Protein AF-A0A9X3TED6-F1 (afdb_monomer_lite)

Foldseek 3Di:
DVVVCVVVVHPDQDPVNVLVVVLVVVVVVLVVLLVVPALDDDLVSVVVCCVVPPVNPPVVVSVVVSVVVVVVVVVPDPDDPHDPVSNVQSNCVSNVNDDD

pLDDT: mean 79.8, std 10.72, range [51.16, 92.56]

Sequence (100 aa):
AERRARKMGLKEIDSEHLTKFRNEAMMKAVKRIRSFGYQELTFDAFDDALEKVKRLQGNEQAEKRLAEIREYMKKKPEVGVLGEELMDRFRKYLKGEGTL

Structure (mmCIF, N/CA/C/O backbone):
data_AF-A0A9X3TED6-F1
#
_entry.id   AF-A0A9X3TED6-F1
#
loop_
_atom_site.group_PDB
_atom_site.id
_atom_site.type_symbol
_atom_s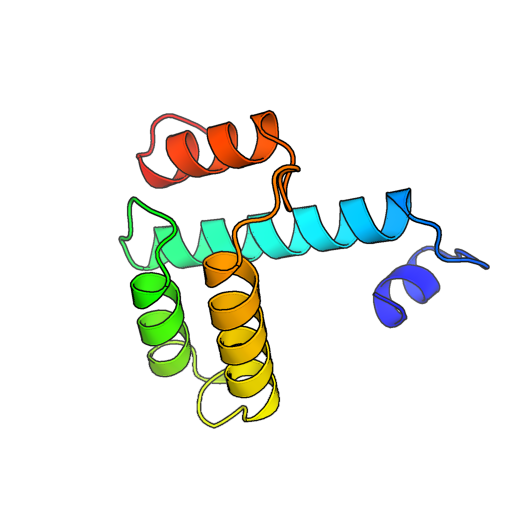ite.label_atom_id
_atom_site.label_alt_id
_atom_site.label_comp_id
_atom_site.label_asym_id
_atom_site.label_entity_id
_atom_site.label_seq_id
_atom_site.pdbx_PDB_ins_code
_atom_site.Cartn_x
_atom_site.Cartn_y
_atom_site.Cartn_z
_atom_site.occupancy
_atom_site.B_iso_or_equiv
_atom_site.auth_seq_id
_atom_site.auth_comp_id
_atom_site.auth_asym_id
_atom_site.auth_atom_id
_atom_site.pdbx_PDB_model_num
ATOM 1 N N . ALA A 1 1 ? 11.401 -7.896 -4.400 1.00 58.16 1 ALA A N 1
ATOM 2 C CA . ALA A 1 1 ? 11.246 -8.375 -5.788 1.00 58.16 1 ALA A CA 1
ATOM 3 C C . ALA A 1 1 ? 12.077 -9.638 -6.017 1.00 58.16 1 ALA A C 1
ATOM 5 O O . ALA A 1 1 ? 11.492 -10.685 -6.257 1.00 58.16 1 ALA A O 1
ATOM 6 N N . GLU A 1 2 ? 13.394 -9.589 -5.792 1.00 53.00 2 GLU A N 1
ATOM 7 C CA . GLU A 1 2 ? 14.343 -10.705 -5.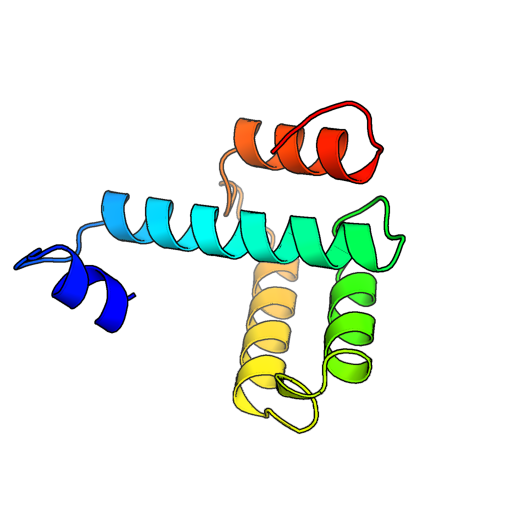982 1.00 53.00 2 GLU A CA 1
ATOM 8 C C . GLU A 1 2 ? 13.892 -12.074 -5.436 1.00 53.00 2 GLU A C 1
ATOM 10 O O . GLU A 1 2 ? 13.877 -13.068 -6.154 1.00 53.00 2 GLU A O 1
ATOM 15 N N . ARG A 1 3 ? 13.434 -12.139 -4.178 1.00 58.97 3 ARG A N 1
ATOM 16 C CA . ARG A 1 3 ? 13.003 -13.404 -3.550 1.00 58.97 3 ARG A CA 1
ATOM 17 C C . ARG A 1 3 ? 11.746 -14.015 -4.193 1.00 58.97 3 ARG A C 1
ATOM 19 O O . ARG A 1 3 ? 11.567 -15.225 -4.137 1.00 58.97 3 ARG A O 1
ATOM 26 N N . ARG A 1 4 ? 10.868 -13.188 -4.785 1.00 55.09 4 ARG A N 1
ATOM 27 C CA . ARG A 1 4 ? 9.682 -13.647 -5.538 1.00 55.09 4 ARG A CA 1
ATOM 28 C C . ARG A 1 4 ? 10.050 -14.051 -6.965 1.00 55.09 4 ARG A C 1
ATOM 30 O O . ARG A 1 4 ? 9.536 -15.060 -7.424 1.00 55.09 4 ARG A O 1
ATOM 37 N N . ALA A 1 5 ? 10.971 -13.329 -7.607 1.00 57.53 5 ALA A N 1
ATOM 38 C CA . ALA A 1 5 ? 11.500 -13.674 -8.928 1.00 57.53 5 ALA A CA 1
ATOM 39 C C . ALA A 1 5 ? 12.192 -15.049 -8.926 1.00 57.53 5 ALA A C 1
ATOM 41 O O . ALA A 1 5 ? 11.844 -15.904 -9.736 1.00 57.53 5 ALA A O 1
ATOM 42 N N . ARG A 1 6 ? 13.038 -15.327 -7.917 1.00 60.28 6 ARG A N 1
ATOM 43 C CA . ARG A 1 6 ? 13.642 -16.662 -7.722 1.00 60.28 6 ARG A CA 1
ATOM 44 C C . ARG A 1 6 ? 12.596 -17.771 -7.558 1.00 60.28 6 ARG A C 1
ATOM 46 O O . ARG A 1 6 ? 12.787 -18.871 -8.057 1.00 60.28 6 ARG A O 1
ATOM 53 N N . LYS A 1 7 ? 11.475 -17.484 -6.884 1.00 58.28 7 LYS A N 1
ATOM 54 C CA . LYS A 1 7 ? 10.386 -18.451 -6.648 1.00 58.28 7 LYS A CA 1
ATOM 55 C C . LYS A 1 7 ? 9.527 -18.717 -7.898 1.00 58.28 7 LYS A C 1
ATOM 57 O O . LYS A 1 7 ? 8.832 -19.723 -7.929 1.00 58.28 7 LYS A O 1
ATOM 62 N N . MET A 1 8 ? 9.578 -17.841 -8.905 1.00 58.88 8 MET A N 1
ATOM 63 C CA . MET A 1 8 ? 8.905 -18.005 -10.204 1.00 58.88 8 MET A CA 1
ATOM 64 C C . MET A 1 8 ? 9.827 -18.585 -11.292 1.00 58.88 8 MET A C 1
ATOM 66 O O . MET A 1 8 ? 9.397 -18.718 -12.429 1.00 58.88 8 MET A O 1
ATOM 70 N N . GLY A 1 9 ? 11.084 -18.921 -10.968 1.00 62.75 9 GLY A N 1
ATOM 71 C CA . GLY A 1 9 ? 12.047 -19.460 -11.938 1.00 62.75 9 GLY A CA 1
ATOM 72 C C . GLY A 1 9 ? 12.553 -18.442 -12.969 1.00 62.75 9 GLY A C 1
ATOM 73 O O . GLY A 1 9 ? 13.156 -18.831 -13.965 1.00 62.75 9 GLY A O 1
ATOM 74 N N . LEU A 1 10 ? 12.317 -17.146 -12.744 1.00 59.12 10 LEU A N 1
ATOM 75 C CA . LEU A 1 10 ? 12.697 -16.085 -13.674 1.00 59.12 10 LEU A CA 1
ATOM 76 C C . LEU A 1 10 ? 14.198 -15.801 -13.556 1.00 59.12 10 LEU A C 1
ATOM 78 O O . LEU A 1 10 ? 14.678 -15.444 -12.477 1.00 59.12 10 LEU A O 1
ATOM 82 N N . LYS A 1 11 ? 14.931 -15.977 -14.663 1.00 62.84 11 LYS A N 1
ATOM 83 C CA . LYS A 1 11 ? 16.377 -15.707 -14.749 1.00 62.84 11 LYS A CA 1
ATOM 84 C C . LYS A 1 11 ? 16.698 -14.208 -14.729 1.00 62.84 11 LYS A C 1
ATOM 86 O O . LYS A 1 11 ? 17.758 -13.841 -14.234 1.00 62.84 11 LYS A O 1
ATOM 91 N N . GLU A 1 12 ? 15.774 -13.363 -15.188 1.00 67.00 12 GLU A N 1
ATOM 92 C CA . GLU A 1 12 ? 15.915 -11.903 -15.245 1.00 67.00 12 GLU A CA 1
ATOM 93 C C . GLU A 1 12 ? 14.616 -11.207 -14.804 1.00 67.00 12 GLU A C 1
ATOM 95 O O . GLU A 1 12 ? 13.523 -11.757 -14.945 1.00 67.00 12 GLU A O 1
ATOM 100 N N . ILE A 1 13 ? 14.739 -10.014 -14.211 1.00 69.94 13 ILE A N 1
ATOM 101 C CA . ILE A 1 13 ? 13.611 -9.189 -13.753 1.00 69.94 13 ILE A CA 1
ATOM 102 C C . ILE A 1 13 ? 13.497 -7.993 -14.696 1.00 69.94 13 ILE A C 1
ATOM 104 O O . ILE A 1 13 ? 14.298 -7.065 -14.603 1.00 69.94 13 ILE A O 1
ATOM 108 N N . ASP A 1 14 ? 12.490 -7.996 -15.564 1.00 79.44 14 ASP A N 1
ATOM 109 C CA . ASP A 1 14 ? 12.169 -6.842 -16.409 1.00 79.44 14 ASP A CA 1
ATOM 110 C C . ASP A 1 14 ? 11.184 -5.862 -15.727 1.00 79.44 14 ASP A C 1
ATOM 112 O O . ASP A 1 14 ? 10.720 -6.049 -14.593 1.00 79.44 14 ASP A O 1
ATOM 116 N N . SER A 1 15 ? 10.863 -4.783 -16.443 1.00 77.31 15 SER A N 1
ATOM 117 C CA . SER A 1 15 ? 9.941 -3.731 -16.002 1.00 77.31 15 SER A CA 1
ATOM 118 C C . SER A 1 15 ? 8.511 -4.234 -15.733 1.00 77.31 15 SER A C 1
ATOM 120 O O . SER A 1 15 ? 7.840 -3.755 -14.808 1.00 77.31 15 SER A O 1
ATOM 122 N N . GLU A 1 16 ? 8.037 -5.236 -16.478 1.00 79.81 16 GLU 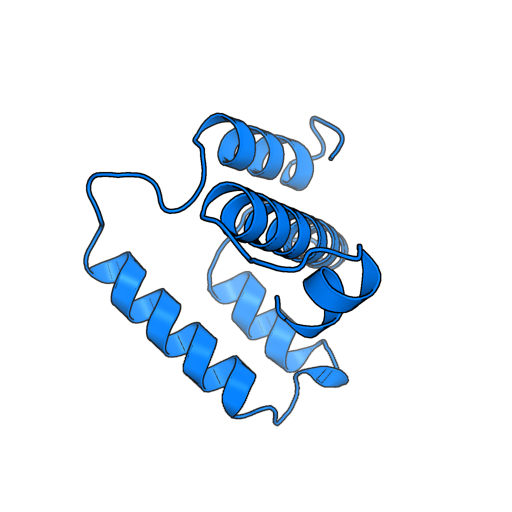A N 1
ATOM 123 C CA . GLU A 1 16 ? 6.701 -5.812 -16.290 1.00 79.81 16 GLU A CA 1
ATOM 124 C C . GLU A 1 16 ? 6.623 -6.579 -14.969 1.00 79.81 16 GLU A C 1
ATOM 126 O O . GLU A 1 16 ? 5.668 -6.426 -14.197 1.00 79.81 16 GLU A O 1
ATOM 131 N N . HIS A 1 17 ? 7.674 -7.330 -14.638 1.00 78.00 17 HIS A N 1
ATOM 132 C CA . HIS A 1 17 ? 7.784 -8.024 -13.359 1.00 78.00 17 HIS A CA 1
ATOM 133 C C . HIS A 1 17 ? 7.798 -7.046 -12.179 1.00 78.00 17 HIS A C 1
ATOM 135 O O . HIS A 1 17 ? 7.100 -7.263 -11.181 1.00 78.00 17 HIS A O 1
ATOM 141 N N . LEU A 1 18 ? 8.546 -5.942 -12.283 1.00 81.31 18 LEU A N 1
ATOM 142 C CA . LEU A 1 18 ? 8.563 -4.897 -11.253 1.00 81.31 18 LEU A CA 1
ATOM 143 C C . LEU A 1 18 ? 7.179 -4.263 -11.071 1.00 81.31 18 LEU A C 1
ATOM 145 O O . LEU A 1 18 ? 6.712 -4.120 -9.936 1.00 81.31 18 LEU A O 1
ATOM 149 N N . THR A 1 19 ? 6.495 -3.964 -12.176 1.00 81.50 19 THR A N 1
ATOM 150 C CA . THR A 1 19 ? 5.129 -3.430 -12.184 1.00 81.50 19 THR A CA 1
ATOM 151 C C . THR A 1 19 ? 4.146 -4.391 -11.518 1.00 81.50 19 THR A C 1
ATOM 153 O O . THR A 1 19 ? 3.375 -3.983 -10.643 1.00 81.50 19 THR A O 1
ATOM 156 N N . LYS A 1 20 ? 4.210 -5.686 -11.842 1.00 83.31 20 LYS A N 1
ATOM 157 C CA . LYS A 1 20 ? 3.384 -6.724 -11.213 1.00 83.31 20 LYS A CA 1
ATOM 158 C C . LYS A 1 20 ? 3.633 -6.809 -9.709 1.00 83.31 20 LYS A C 1
ATOM 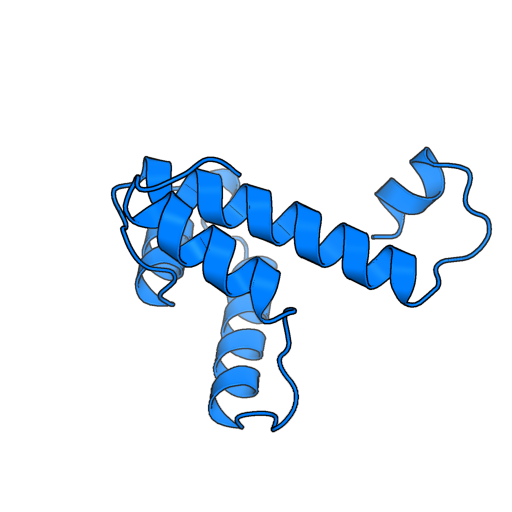160 O O . LYS A 1 20 ? 2.685 -6.765 -8.923 1.00 83.31 20 LYS A O 1
ATOM 165 N N . PHE A 1 21 ? 4.894 -6.873 -9.278 1.00 82.94 21 PHE A N 1
ATOM 166 C CA . PHE A 1 21 ? 5.228 -6.950 -7.854 1.00 82.94 21 PHE A CA 1
ATOM 167 C C . PHE A 1 21 ? 4.793 -5.705 -7.078 1.00 82.94 21 PHE A C 1
ATOM 169 O O . PHE A 1 21 ? 4.314 -5.840 -5.947 1.00 82.94 21 PHE A O 1
ATOM 176 N N . ARG A 1 22 ? 4.927 -4.514 -7.678 1.00 83.56 22 ARG A N 1
ATOM 177 C CA . ARG A 1 22 ? 4.418 -3.253 -7.125 1.00 83.56 22 ARG A CA 1
ATOM 178 C C . ARG A 1 22 ? 2.904 -3.325 -6.949 1.00 83.56 22 ARG A C 1
ATOM 180 O O . ARG A 1 22 ? 2.415 -3.105 -5.843 1.00 83.56 22 ARG A O 1
ATOM 187 N N . ASN A 1 23 ? 2.170 -3.695 -7.997 1.00 85.69 23 ASN A N 1
ATOM 188 C CA . ASN A 1 23 ? 0.710 -3.768 -7.965 1.00 85.69 23 ASN A CA 1
ATOM 189 C C . ASN A 1 23 ? 0.222 -4.789 -6.915 1.00 85.69 23 ASN A C 1
ATOM 191 O O . ASN A 1 23 ? -0.664 -4.482 -6.121 1.00 85.69 23 ASN A O 1
ATOM 195 N N . GLU A 1 24 ? 0.849 -5.967 -6.824 1.00 87.38 24 GLU A N 1
ATOM 196 C CA . GLU A 1 24 ? 0.555 -6.971 -5.788 1.00 87.38 24 GLU A CA 1
ATOM 197 C C . GLU A 1 24 ? 0.804 -6.466 -4.363 1.00 87.38 24 GLU A C 1
ATOM 199 O O . GLU A 1 24 ? 0.055 -6.793 -3.438 1.00 87.38 24 GLU A O 1
ATOM 204 N N . ALA A 1 25 ? 1.891 -5.720 -4.156 1.00 85.38 25 ALA A N 1
ATOM 205 C CA . ALA A 1 25 ? 2.200 -5.132 -2.859 1.00 85.38 25 ALA A CA 1
ATOM 206 C C . ALA A 1 25 ? 1.164 -4.065 -2.482 1.00 85.38 25 ALA A C 1
ATOM 208 O O . ALA A 1 25 ? 0.658 -4.089 -1.359 1.00 85.38 25 ALA A O 1
ATOM 209 N N . MET A 1 26 ? 0.790 -3.208 -3.436 1.00 86.19 26 MET A N 1
ATOM 210 C CA . MET A 1 26 ? -0.228 -2.175 -3.247 1.00 86.19 26 MET A CA 1
ATOM 211 C C . MET A 1 26 ? -1.600 -2.768 -2.932 1.00 86.19 26 MET A C 1
ATOM 213 O O . MET A 1 26 ? -2.221 -2.354 -1.959 1.00 86.19 26 MET A O 1
ATOM 217 N N . MET A 1 27 ? -2.039 -3.805 -3.651 1.00 89.06 27 MET A N 1
ATOM 218 C CA . MET A 1 27 ? -3.300 -4.498 -3.349 1.00 89.06 27 MET A CA 1
ATOM 219 C C . MET A 1 27 ? -3.343 -5.008 -1.903 1.00 89.06 27 MET A C 1
ATOM 221 O O . MET A 1 27 ? -4.344 -4.848 -1.207 1.00 89.06 27 MET A O 1
ATOM 225 N N . LYS A 1 28 ? -2.244 -5.595 -1.412 1.00 89.38 28 LYS A N 1
ATOM 226 C CA . LYS A 1 28 ? -2.156 -6.078 -0.023 1.00 89.38 28 LYS A CA 1
ATOM 227 C C . LYS A 1 28 ? -2.189 -4.937 0.992 1.00 89.38 28 LYS A C 1
ATOM 229 O O . LYS A 1 28 ? -2.785 -5.107 2.055 1.00 89.38 28 LYS A O 1
ATOM 234 N N . ALA A 1 29 ? -1.556 -3.808 0.680 1.00 85.50 29 ALA A N 1
ATOM 235 C CA . ALA A 1 29 ? -1.591 -2.619 1.524 1.00 85.50 29 ALA A CA 1
ATOM 236 C C . ALA A 1 29 ? -3.014 -2.047 1.611 1.00 85.50 29 ALA A C 1
ATOM 238 O O . ALA A 1 29 ? -3.527 -1.877 2.710 1.00 85.50 29 ALA A O 1
ATOM 239 N N . VAL A 1 30 ? -3.692 -1.876 0.473 1.00 88.00 30 VAL A N 1
ATOM 240 C CA . VAL A 1 30 ? -5.066 -1.351 0.386 1.00 88.00 30 VAL A CA 1
ATOM 241 C C . VAL A 1 30 ? -6.059 -2.243 1.134 1.00 88.00 30 VAL A C 1
ATOM 243 O O . VAL A 1 30 ? -6.872 -1.749 1.912 1.00 88.00 30 VAL A O 1
ATOM 246 N N . LYS A 1 31 ? -5.957 -3.572 0.978 1.00 89.50 31 LYS A N 1
ATOM 247 C CA . LYS A 1 31 ? -6.783 -4.530 1.736 1.00 89.50 31 LYS A CA 1
ATOM 248 C C . LYS A 1 31 ? -6.617 -4.359 3.249 1.00 89.50 31 LYS A C 1
ATOM 250 O O . LYS A 1 31 ? -7.599 -4.432 3.982 1.00 89.50 31 LYS A O 1
ATOM 255 N N . ARG A 1 32 ? -5.391 -4.096 3.707 1.00 87.31 32 ARG A N 1
ATOM 256 C CA . ARG A 1 32 ? -5.084 -3.884 5.125 1.00 87.31 32 ARG A CA 1
ATOM 257 C C . ARG A 1 32 ? -5.558 -2.522 5.634 1.00 87.31 32 ARG A C 1
ATOM 259 O O . ARG A 1 32 ? -6.126 -2.457 6.716 1.00 87.31 32 ARG A O 1
ATOM 266 N N . ILE A 1 33 ? -5.381 -1.470 4.846 1.00 85.62 33 ILE A N 1
ATOM 267 C CA . ILE A 1 33 ? -5.877 -0.125 5.156 1.00 85.62 33 ILE A CA 1
ATOM 268 C C . ILE A 1 33 ? -7.405 -0.153 5.315 1.00 85.62 33 ILE A C 1
ATOM 270 O O . ILE A 1 33 ? -7.916 0.278 6.344 1.00 85.62 33 ILE A O 1
ATOM 274 N N . ARG A 1 34 ? -8.138 -0.806 4.402 1.00 88.62 34 ARG A N 1
ATOM 275 C CA . ARG A 1 34 ? -9.591 -1.002 4.562 1.00 88.62 34 ARG A CA 1
ATOM 276 C C . ARG A 1 34 ? -9.950 -1.736 5.853 1.00 88.62 34 ARG A C 1
ATOM 278 O O . ARG A 1 34 ? -10.914 -1.368 6.511 1.00 88.62 34 ARG A O 1
ATOM 285 N N . SER A 1 35 ? -9.184 -2.765 6.234 1.00 86.56 35 SER A N 1
ATOM 286 C CA . SER A 1 35 ? -9.443 -3.505 7.480 1.00 86.56 35 SER A CA 1
ATOM 287 C C . SER A 1 35 ? -9.258 -2.661 8.746 1.00 86.56 35 SER A C 1
ATOM 289 O O . SER A 1 35 ? -9.768 -3.033 9.795 1.00 86.56 35 SER A O 1
ATOM 291 N N . PHE A 1 36 ? -8.568 -1.521 8.645 1.00 85.25 36 PHE A N 1
ATOM 292 C CA . PHE A 1 36 ? -8.455 -0.534 9.719 1.00 85.25 36 PHE A CA 1
ATOM 293 C C . PHE A 1 36 ? -9.546 0.549 9.679 1.00 85.25 36 PHE A C 1
ATOM 295 O O . PHE A 1 36 ? -9.554 1.411 10.550 1.00 85.25 36 PHE A O 1
ATOM 302 N N . GLY A 1 37 ? -10.469 0.498 8.711 1.00 86.44 37 GLY A N 1
ATOM 303 C CA . GLY A 1 37 ? -11.603 1.421 8.599 1.00 86.44 37 GLY A CA 1
ATOM 304 C C . GLY A 1 37 ? -11.376 2.632 7.692 1.00 86.44 37 GLY A C 1
ATOM 305 O O . GLY A 1 37 ? -12.279 3.453 7.557 1.00 86.44 37 GLY A O 1
ATOM 306 N N . TYR A 1 38 ? -10.217 2.754 7.038 1.00 87.38 38 TYR A N 1
ATOM 307 C CA . TYR A 1 38 ? -9.977 3.862 6.109 1.00 87.38 38 TYR A CA 1
ATOM 308 C C . TYR A 1 38 ? -10.711 3.650 4.786 1.00 87.38 38 TYR A C 1
ATOM 310 O O . TYR A 1 38 ? -10.721 2.551 4.222 1.00 87.38 38 TYR A O 1
ATOM 318 N N . GLN A 1 39 ? -11.254 4.747 4.267 1.00 86.25 39 GLN A N 1
ATOM 319 C CA . GLN A 1 39 ? -11.960 4.804 2.985 1.00 86.25 39 GLN A CA 1
ATOM 320 C C . GLN A 1 39 ? -11.109 5.433 1.873 1.00 86.25 39 GLN A C 1
ATOM 322 O O . GLN A 1 39 ? -11.506 5.439 0.709 1.00 86.25 39 GLN A O 1
ATOM 327 N N . GLU A 1 40 ? -9.914 5.916 2.216 1.00 83.81 40 GLU A N 1
ATOM 328 C CA . GLU A 1 40 ? -9.005 6.596 1.300 1.00 83.81 40 GLU A CA 1
ATOM 329 C C . GLU A 1 40 ? -7.556 6.172 1.543 1.00 83.81 40 GLU A C 1
ATOM 331 O O . GLU A 1 40 ? -7.175 5.751 2.637 1.00 83.81 40 GLU A O 1
ATOM 336 N N . LEU A 1 41 ? -6.746 6.247 0.487 1.00 77.75 41 LEU A N 1
ATOM 337 C CA . LEU A 1 41 ? -5.325 5.935 0.552 1.00 77.75 41 LEU A CA 1
ATOM 338 C C . LEU A 1 41 ? -4.547 7.214 0.882 1.00 77.75 41 LEU A C 1
ATOM 340 O O . LEU A 1 41 ? -4.048 7.890 -0.016 1.00 77.75 41 LEU A O 1
ATOM 344 N N . THR A 1 42 ? -4.471 7.549 2.167 1.00 81.94 42 THR A N 1
ATOM 345 C CA . THR A 1 42 ? -3.750 8.727 2.670 1.00 81.94 42 THR A CA 1
ATOM 346 C C . THR A 1 42 ? -2.460 8.319 3.371 1.00 81.94 42 THR A C 1
ATOM 348 O O . THR A 1 42 ? -2.319 7.181 3.817 1.00 81.94 42 THR A O 1
ATOM 351 N N . PHE A 1 43 ? -1.499 9.241 3.472 1.00 82.75 43 PHE A N 1
ATOM 352 C CA . PHE A 1 43 ? -0.284 8.999 4.255 1.00 82.75 43 PHE A CA 1
ATOM 353 C C . PHE A 1 43 ? -0.583 8.811 5.747 1.00 82.75 43 PHE A C 1
ATOM 355 O O . PHE A 1 43 ? 0.073 7.985 6.373 1.00 82.75 43 PHE A O 1
ATOM 362 N N . ASP A 1 44 ? -1.629 9.451 6.267 1.00 83.62 44 ASP A N 1
ATOM 363 C CA . ASP A 1 44 ? -2.079 9.276 7.653 1.00 83.62 44 ASP A CA 1
ATOM 364 C C . ASP A 1 44 ? -2.504 7.822 7.922 1.00 83.62 44 ASP A C 1
ATOM 366 O O . ASP A 1 44 ? -2.102 7.216 8.911 1.00 83.62 44 ASP A O 1
ATOM 370 N N . ALA A 1 45 ? -3.215 7.196 6.973 1.00 83.19 45 ALA A N 1
ATOM 371 C CA . ALA A 1 45 ? -3.575 5.780 7.062 1.00 83.19 45 ALA A CA 1
ATOM 372 C C . ALA A 1 45 ? -2.347 4.848 7.089 1.00 83.19 45 ALA A C 1
ATOM 374 O O . ALA A 1 45 ? -2.414 3.735 7.619 1.00 83.19 45 ALA A O 1
ATOM 375 N N . PHE A 1 46 ? -1.226 5.277 6.499 1.00 79.62 46 PHE A N 1
ATOM 376 C CA . PHE A 1 46 ? 0.038 4.546 6.561 1.00 79.62 46 PHE A CA 1
ATOM 377 C C . PHE A 1 46 ? 0.776 4.765 7.881 1.00 79.62 46 PHE A C 1
ATOM 379 O O . PHE A 1 46 ? 1.329 3.793 8.396 1.00 79.62 46 PHE A O 1
ATOM 386 N N . ASP A 1 47 ? 0.771 5.978 8.432 1.00 84.00 47 ASP A N 1
ATOM 387 C CA . ASP A 1 47 ? 1.377 6.264 9.737 1.00 84.00 47 ASP A CA 1
ATOM 388 C C . ASP A 1 47 ? 0.657 5.475 10.842 1.00 84.00 47 ASP A C 1
ATOM 390 O O . ASP A 1 47 ? 1.285 4.713 11.577 1.00 84.00 47 ASP A O 1
ATOM 394 N N . ASP A 1 48 ? -0.677 5.482 10.834 1.00 85.38 48 ASP A N 1
ATOM 395 C CA . ASP A 1 48 ? -1.478 4.658 11.742 1.00 85.38 48 ASP A CA 1
ATOM 396 C C . ASP A 1 48 ? -1.215 3.152 11.554 1.00 85.38 48 ASP A C 1
ATOM 398 O O . ASP A 1 48 ? -1.282 2.361 12.499 1.00 85.38 48 ASP A O 1
ATOM 402 N N . ALA A 1 49 ? -0.900 2.713 10.331 1.00 82.19 49 ALA A N 1
ATOM 403 C CA . ALA A 1 49 ? -0.520 1.329 10.075 1.00 82.19 49 ALA A CA 1
ATOM 404 C C . ALA A 1 49 ? 0.881 0.992 10.612 1.00 82.19 49 ALA A C 1
ATOM 406 O O . ALA A 1 49 ? 1.082 -0.152 11.025 1.00 82.19 49 ALA A O 1
ATOM 407 N N . LEU A 1 50 ? 1.839 1.927 10.618 1.00 83.06 50 LEU A N 1
ATOM 408 C CA . LEU A 1 50 ? 3.147 1.731 11.257 1.00 83.06 50 LEU A CA 1
ATOM 409 C C . LEU A 1 50 ? 2.981 1.508 12.763 1.00 83.06 50 LEU A C 1
ATOM 411 O O . LEU A 1 50 ? 3.599 0.595 13.314 1.00 83.06 50 LEU A O 1
ATOM 415 N N . GLU A 1 51 ? 2.082 2.261 13.396 1.00 85.19 51 GLU A N 1
ATOM 416 C CA . GLU A 1 51 ? 1.787 2.124 14.821 1.00 85.19 51 GLU A CA 1
ATOM 417 C C . GLU A 1 51 ? 0.996 0.853 15.144 1.00 85.19 51 GLU A C 1
ATOM 419 O O . GLU A 1 51 ? 1.333 0.133 16.079 1.00 85.19 51 GLU A O 1
ATOM 424 N N . LYS A 1 52 ? -0.050 0.528 14.377 1.00 84.75 52 LYS A N 1
ATOM 425 C CA . LYS A 1 52 ? -0.962 -0.587 14.701 1.00 84.75 52 LYS A CA 1
ATOM 426 C C . LYS A 1 52 ? -0.428 -1.954 14.275 1.00 84.75 52 LYS A C 1
ATOM 428 O O . LYS A 1 52 ? -0.846 -2.991 14.798 1.00 84.75 52 LYS A O 1
ATOM 433 N N . VAL A 1 53 ? 0.482 -2.007 13.303 1.00 84.50 53 VAL A N 1
ATOM 434 C CA . VAL A 1 53 ? 1.022 -3.268 12.787 1.00 84.50 53 VAL A CA 1
ATOM 435 C C . VAL A 1 53 ? 2.319 -3.610 13.513 1.00 84.50 53 VAL A C 1
ATOM 437 O O . VAL A 1 53 ? 3.383 -3.129 13.144 1.00 84.50 53 VAL A O 1
ATOM 440 N N . LYS A 1 54 ? 2.262 -4.569 14.448 1.00 86.06 54 LYS A N 1
ATOM 441 C CA . LYS A 1 54 ? 3.426 -5.030 15.240 1.00 86.06 54 LYS A CA 1
ATOM 442 C C . LYS A 1 54 ? 4.720 -5.266 14.449 1.00 86.06 54 LYS A C 1
ATOM 444 O O . LYS A 1 54 ? 5.797 -4.942 14.912 1.00 86.06 54 LYS A O 1
ATOM 449 N N . ARG A 1 55 ? 4.632 -5.833 13.240 1.00 84.12 55 ARG A N 1
ATOM 450 C CA . ARG A 1 55 ? 5.811 -6.110 12.385 1.00 84.12 55 ARG A CA 1
ATOM 451 C C . ARG A 1 55 ? 6.444 -4.864 11.738 1.00 84.12 55 ARG A C 1
ATOM 453 O O . ARG A 1 55 ? 7.456 -4.997 11.055 1.00 84.12 55 ARG A O 1
ATOM 460 N N . LEU A 1 56 ? 5.766 -3.722 11.806 1.00 83.12 56 LEU A N 1
ATOM 461 C CA . LEU A 1 56 ? 6.222 -2.442 11.265 1.00 83.12 56 LEU A CA 1
ATOM 462 C C . LEU A 1 56 ? 6.722 -1.503 12.369 1.00 83.12 56 LEU A C 1
ATOM 464 O O . LEU A 1 56 ? 7.560 -0.662 12.072 1.00 83.12 56 LEU A O 1
ATOM 468 N N . GLN A 1 57 ? 6.269 -1.685 13.612 1.00 85.38 57 GLN A N 1
ATOM 469 C CA . GLN A 1 57 ? 6.757 -0.938 14.771 1.00 85.38 57 GLN A CA 1
ATOM 470 C C . GLN A 1 57 ? 8.282 -1.094 14.914 1.00 85.38 57 GLN A C 1
ATOM 472 O O . GLN A 1 57 ? 8.786 -2.218 14.969 1.00 85.38 57 GLN A O 1
ATOM 477 N N . GLY A 1 58 ? 9.011 0.026 14.948 1.00 83.31 58 GLY A N 1
ATOM 478 C CA . GLY A 1 58 ? 10.475 0.046 15.069 1.00 83.31 58 GLY A CA 1
ATOM 479 C C . GLY A 1 58 ? 11.225 -0.426 13.818 1.00 83.31 58 GLY A C 1
ATOM 480 O O . GLY A 1 58 ? 12.408 -0.755 13.891 1.00 83.31 58 GLY A O 1
ATOM 481 N N . ASN A 1 59 ? 10.556 -0.511 12.663 1.00 88.25 59 ASN A N 1
ATOM 482 C CA . ASN A 1 59 ? 11.199 -0.857 11.401 1.00 88.25 59 ASN A CA 1
ATOM 483 C C . ASN A 1 59 ? 11.690 0.408 10.687 1.00 88.25 59 ASN A C 1
ATOM 485 O O . ASN A 1 59 ? 11.022 0.925 9.789 1.00 88.25 59 ASN A O 1
ATOM 489 N N . GLU A 1 60 ? 12.900 0.849 11.030 1.00 87.38 60 GLU A N 1
ATOM 490 C CA . GLU A 1 60 ? 13.542 2.044 10.457 1.00 87.38 60 GLU A CA 1
ATOM 491 C C . GLU A 1 60 ? 13.569 2.032 8.920 1.00 87.38 60 GLU A C 1
ATOM 493 O O . GLU A 1 60 ? 13.436 3.061 8.259 1.00 87.38 60 GLU A O 1
ATOM 498 N N . GLN A 1 61 ? 13.694 0.849 8.309 1.00 85.62 61 GLN A N 1
ATOM 499 C CA . GLN A 1 61 ? 13.690 0.723 6.855 1.00 85.62 61 GLN A CA 1
ATOM 500 C C . GLN A 1 61 ? 12.301 0.983 6.252 1.00 85.62 61 GLN A C 1
ATOM 502 O O . GLN A 1 61 ? 12.201 1.488 5.133 1.00 85.62 61 GLN A O 1
ATOM 507 N N . ALA A 1 62 ? 11.226 0.605 6.945 1.00 83.38 62 ALA A N 1
ATOM 508 C CA . ALA A 1 62 ? 9.863 0.912 6.520 1.00 83.38 62 ALA A CA 1
ATOM 509 C C . ALA A 1 62 ? 9.576 2.414 6.644 1.00 83.38 62 ALA A C 1
ATOM 511 O O . ALA A 1 62 ? 9.040 3.000 5.704 1.00 83.38 62 ALA A O 1
ATOM 512 N N . GLU A 1 63 ? 10.004 3.031 7.744 1.00 84.94 63 GLU A N 1
ATOM 513 C CA . GLU A 1 63 ? 9.871 4.471 7.989 1.00 84.94 63 GLU A CA 1
ATOM 514 C C . GLU A 1 63 ? 10.643 5.295 6.955 1.00 84.94 63 GLU A C 1
ATOM 516 O O . GLU A 1 63 ? 10.071 6.177 6.311 1.00 84.94 63 GLU A O 1
ATOM 521 N N . LYS A 1 64 ? 11.912 4.944 6.704 1.00 88.44 64 LYS A N 1
ATOM 522 C CA . LYS A 1 64 ? 12.743 5.605 5.691 1.00 88.44 64 LYS A CA 1
ATOM 523 C C . LYS A 1 64 ? 12.117 5.523 4.299 1.00 88.44 64 LYS A C 1
ATOM 525 O O . LYS A 1 64 ? 12.003 6.537 3.616 1.00 88.44 64 LYS A O 1
ATOM 530 N N . ARG A 1 65 ? 11.645 4.337 3.894 1.00 84.50 65 ARG A N 1
ATOM 531 C CA . ARG A 1 65 ? 10.952 4.162 2.605 1.00 84.50 65 ARG A CA 1
ATOM 532 C C . ARG A 1 65 ? 9.694 5.023 2.516 1.00 84.50 65 ARG A C 1
ATOM 534 O O . ARG A 1 65 ? 9.414 5.571 1.456 1.00 84.50 65 ARG A O 1
ATOM 541 N N . LEU A 1 66 ? 8.924 5.141 3.598 1.00 82.44 66 LEU A N 1
ATOM 542 C CA . LEU A 1 66 ? 7.717 5.966 3.605 1.00 82.44 66 LEU A CA 1
ATOM 543 C C . LEU A 1 66 ? 8.056 7.458 3.478 1.00 82.44 66 LEU A C 1
ATOM 545 O O . LEU A 1 66 ? 7.384 8.172 2.736 1.00 82.44 66 LEU A O 1
ATOM 549 N N . ALA A 1 67 ? 9.114 7.918 4.149 1.00 86.56 67 ALA A N 1
ATOM 550 C CA . ALA A 1 67 ? 9.618 9.282 4.015 1.00 86.56 67 ALA A CA 1
ATOM 551 C C . ALA A 1 67 ? 10.074 9.590 2.576 1.00 86.56 67 ALA A C 1
ATOM 553 O O . ALA A 1 67 ? 9.671 10.610 2.018 1.00 86.56 67 ALA A O 1
ATOM 554 N N . GLU A 1 68 ? 10.818 8.678 1.945 1.00 87.31 68 GLU A N 1
ATOM 555 C CA . GLU A 1 68 ? 11.234 8.796 0.539 1.00 87.31 68 GLU A CA 1
ATOM 556 C C . GLU A 1 68 ? 10.024 8.863 -0.407 1.00 87.31 68 GLU A C 1
ATOM 558 O O . GLU A 1 68 ? 9.974 9.712 -1.297 1.00 87.31 68 GLU A O 1
ATOM 563 N N . ILE A 1 69 ? 9.004 8.021 -0.189 1.00 82.31 69 ILE A N 1
ATOM 564 C CA . ILE A 1 69 ? 7.761 8.052 -0.976 1.00 82.31 69 ILE A CA 1
ATOM 565 C C . ILE A 1 69 ? 7.028 9.386 -0.783 1.00 82.31 69 ILE A C 1
ATOM 567 O O . ILE A 1 69 ? 6.556 9.963 -1.763 1.00 82.31 69 ILE A O 1
ATOM 571 N N . ARG A 1 70 ? 6.938 9.902 0.450 1.00 83.19 70 ARG A N 1
ATOM 572 C CA . ARG A 1 70 ? 6.331 11.215 0.731 1.00 83.19 70 ARG A CA 1
ATOM 573 C C . ARG A 1 70 ? 7.044 12.329 -0.024 1.00 83.19 70 ARG A C 1
ATOM 575 O O . ARG A 1 70 ? 6.388 13.159 -0.649 1.00 83.19 70 ARG A O 1
ATOM 582 N N . GLU A 1 71 ? 8.371 12.354 0.023 1.00 85.94 71 GLU A N 1
ATOM 583 C CA . GLU A 1 71 ? 9.161 13.361 -0.682 1.00 85.94 71 GLU A CA 1
ATOM 584 C C . GLU A 1 71 ? 8.991 13.253 -2.202 1.00 85.94 71 GLU A C 1
ATOM 586 O O . GLU A 1 71 ? 8.773 14.258 -2.881 1.00 85.94 71 GLU A O 1
ATOM 591 N N . TYR A 1 72 ? 9.020 12.032 -2.732 1.00 81.88 72 TYR A N 1
ATOM 592 C CA . TYR A 1 72 ? 8.823 11.772 -4.151 1.00 81.88 72 TYR A CA 1
ATOM 593 C C . TYR A 1 72 ? 7.441 12.240 -4.638 1.00 81.88 72 TYR A C 1
ATOM 595 O O . TYR A 1 72 ? 7.333 12.904 -5.667 1.00 81.88 72 TYR A O 1
ATOM 603 N N . MET A 1 73 ? 6.381 11.968 -3.872 1.00 74.50 73 MET A N 1
ATOM 604 C CA . MET A 1 73 ? 5.015 12.380 -4.219 1.00 74.50 73 MET A CA 1
ATOM 605 C C . MET A 1 73 ? 4.814 13.900 -4.150 1.00 74.50 73 MET A C 1
ATOM 607 O O . MET A 1 73 ? 4.052 14.442 -4.948 1.00 74.50 73 MET A O 1
ATOM 611 N N . LYS A 1 74 ? 5.522 14.610 -3.257 1.00 80.94 74 LYS A N 1
ATOM 612 C CA . LYS A 1 74 ? 5.507 16.087 -3.210 1.00 80.94 74 LYS A CA 1
ATOM 613 C C . LYS A 1 74 ? 6.044 16.718 -4.496 1.00 80.94 74 LYS A C 1
ATOM 615 O O . LYS A 1 74 ? 5.561 17.770 -4.898 1.00 80.94 74 LYS A O 1
ATOM 620 N N . LYS A 1 75 ? 7.016 16.072 -5.149 1.00 77.88 75 LYS A N 1
ATOM 621 C CA . LYS A 1 75 ? 7.620 16.526 -6.415 1.00 77.88 75 LYS A CA 1
ATOM 622 C C . LYS A 1 75 ? 6.744 16.239 -7.647 1.00 77.88 75 LYS A C 1
ATOM 624 O O . LYS A 1 75 ? 7.130 16.620 -8.742 1.00 77.88 75 LYS A O 1
ATOM 629 N N . LYS A 1 76 ? 5.577 15.604 -7.449 1.00 59.19 76 LYS A N 1
ATOM 630 C CA . LYS A 1 76 ? 4.487 15.369 -8.412 1.00 59.19 76 LYS A CA 1
ATOM 631 C C . LYS A 1 76 ? 4.970 14.975 -9.823 1.00 59.19 76 LYS A C 1
ATOM 633 O O . LYS A 1 76 ? 5.027 15.829 -10.704 1.00 59.19 76 LYS A O 1
ATOM 638 N N . PRO A 1 77 ? 5.284 13.693 -10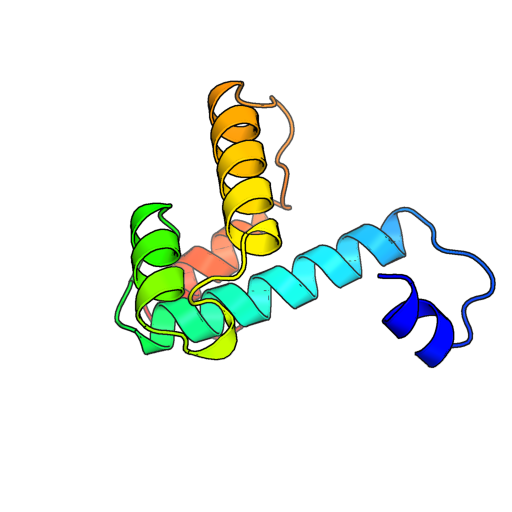.078 1.00 60.91 77 PRO A N 1
ATOM 639 C CA . PRO A 1 77 ? 5.550 13.249 -11.444 1.00 60.91 77 PRO A CA 1
ATOM 640 C C . PRO A 1 77 ? 4.298 13.418 -12.326 1.00 60.91 77 PRO A C 1
ATOM 642 O O . PRO A 1 77 ? 3.188 13.094 -11.905 1.00 60.91 77 PRO A O 1
ATOM 645 N N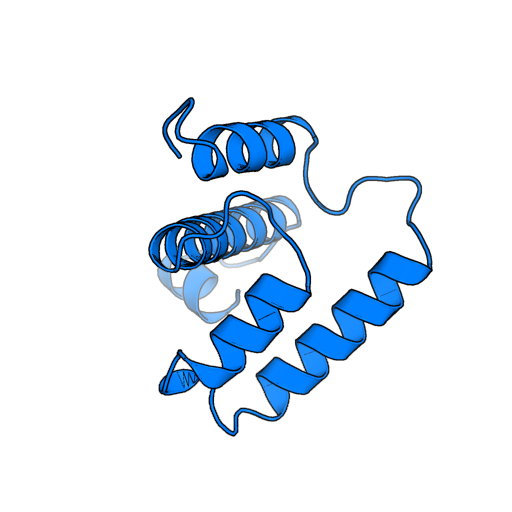 . GLU A 1 78 ? 4.493 13.905 -13.556 1.00 53.53 78 GLU A N 1
ATOM 646 C CA . GLU A 1 78 ? 3.458 14.030 -14.604 1.00 53.53 78 GLU A CA 1
ATOM 647 C C . GLU A 1 78 ? 2.858 12.672 -15.004 1.00 53.53 78 GLU A C 1
ATOM 649 O O . GLU A 1 78 ? 1.707 12.585 -15.424 1.00 53.53 78 GLU A O 1
ATOM 654 N N . VAL A 1 79 ? 3.632 11.596 -14.829 1.00 51.16 79 VAL A N 1
ATOM 655 C CA . VAL A 1 79 ? 3.246 10.221 -15.153 1.00 51.16 79 VAL A CA 1
ATOM 656 C C . VAL A 1 79 ? 2.984 9.449 -13.861 1.00 51.16 79 VAL A C 1
ATOM 658 O O . VAL A 1 79 ? 3.828 9.387 -12.965 1.00 51.16 79 VAL A O 1
ATOM 661 N N . GLY A 1 80 ? 1.794 8.852 -13.765 1.00 56.59 80 GLY A N 1
ATOM 662 C CA . GLY A 1 80 ? 1.338 8.119 -12.589 1.00 56.59 80 GLY A CA 1
ATOM 663 C C . GLY A 1 80 ? 2.289 6.991 -12.177 1.00 56.59 80 GLY A C 1
ATOM 664 O O . GLY A 1 80 ? 2.557 6.056 -12.926 1.00 56.59 80 GLY A O 1
ATOM 665 N N . VAL A 1 81 ? 2.738 7.028 -10.921 1.00 64.12 81 VAL A N 1
ATOM 666 C CA . VAL A 1 81 ? 3.478 5.941 -10.243 1.00 64.12 81 VAL A CA 1
ATOM 667 C C . VAL A 1 81 ? 2.711 4.622 -10.174 1.00 64.12 81 VAL A C 1
ATOM 669 O O . VAL A 1 81 ? 3.305 3.573 -9.918 1.00 64.12 81 VAL A O 1
ATOM 672 N N . LEU A 1 82 ? 1.399 4.669 -10.385 1.00 70.25 82 LEU A N 1
ATOM 673 C CA . LEU A 1 82 ? 0.484 3.543 -10.506 1.00 70.25 82 LEU A CA 1
ATOM 674 C C . LEU A 1 82 ? -0.439 3.818 -11.695 1.00 70.25 82 LEU A C 1
ATOM 676 O O . LEU A 1 82 ? -0.784 4.969 -11.948 1.00 70.25 82 LEU A O 1
ATOM 680 N N . GLY A 1 83 ? -0.842 2.763 -12.406 1.00 78.38 83 GLY A N 1
ATOM 681 C CA . GLY A 1 83 ? -1.808 2.898 -13.497 1.00 78.38 83 GLY A CA 1
ATOM 682 C C . GLY A 1 83 ? -3.142 3.450 -12.987 1.00 78.38 83 GLY A C 1
ATOM 683 O O . GLY A 1 83 ? -3.603 3.058 -11.911 1.00 78.38 83 GLY A O 1
ATOM 684 N N . GLU A 1 84 ? -3.760 4.341 -13.759 1.00 82.06 84 GLU A N 1
ATOM 685 C CA . GLU A 1 84 ? -4.992 5.048 -13.388 1.00 82.06 84 GLU A CA 1
ATOM 686 C C . GLU A 1 84 ? -6.145 4.088 -13.052 1.00 82.06 84 GLU A C 1
ATOM 688 O O . GLU A 1 84 ? -6.795 4.234 -12.017 1.00 82.06 84 GLU A O 1
ATOM 693 N N . GLU A 1 85 ? -6.316 3.025 -13.840 1.00 85.12 85 GLU A N 1
ATOM 694 C CA . GLU A 1 85 ? -7.321 1.981 -13.595 1.00 85.12 85 GLU A CA 1
ATOM 695 C C . GLU A 1 85 ? -7.121 1.255 -12.257 1.00 85.12 85 GLU A C 1
ATOM 697 O O . GLU A 1 85 ? -8.073 0.868 -11.577 1.00 85.12 85 GLU A O 1
ATOM 702 N N . LEU A 1 86 ? -5.865 1.037 -11.855 1.00 85.06 86 LEU A N 1
ATOM 703 C CA . LEU A 1 86 ? -5.559 0.397 -10.578 1.00 85.06 86 LEU A CA 1
ATOM 704 C C . LEU A 1 86 ? -5.884 1.333 -9.411 1.00 85.06 86 LEU A C 1
ATOM 706 O O . LEU A 1 86 ? -6.441 0.886 -8.409 1.00 85.06 86 LEU A O 1
ATOM 710 N N . MET A 1 87 ? -5.579 2.624 -9.559 1.00 85.69 87 MET A N 1
ATOM 711 C CA . MET A 1 87 ? -5.946 3.639 -8.573 1.00 85.69 87 MET A CA 1
ATOM 712 C C . MET A 1 87 ? -7.463 3.756 -8.427 1.00 85.69 87 MET A C 1
ATOM 714 O O . MET A 1 87 ? -7.961 3.865 -7.307 1.00 85.69 87 MET A O 1
ATOM 718 N N . ASP A 1 88 ? -8.205 3.663 -9.529 1.00 88.31 88 ASP A N 1
ATOM 719 C CA . ASP A 1 88 ? -9.663 3.687 -9.489 1.00 88.31 88 ASP A CA 1
ATOM 720 C C . ASP A 1 88 ? -10.253 2.482 -8.748 1.00 88.31 88 ASP A C 1
ATOM 722 O O . ASP A 1 88 ? -11.107 2.636 -7.871 1.00 88.31 88 ASP A O 1
ATOM 726 N N . ARG A 1 89 ? -9.714 1.282 -9.003 1.00 90.50 89 ARG A N 1
ATOM 727 C CA . ARG A 1 89 ? -10.081 0.075 -8.247 1.00 90.50 89 ARG A CA 1
ATOM 728 C C . ARG A 1 89 ? -9.789 0.209 -6.755 1.00 90.50 89 ARG A C 1
ATOM 730 O O . ARG A 1 89 ? -10.606 -0.221 -5.943 1.00 90.50 89 ARG A O 1
ATOM 737 N N . PHE A 1 90 ? -8.666 0.823 -6.373 1.00 89.94 90 PHE A N 1
ATOM 738 C CA . PHE A 1 90 ? -8.371 1.082 -4.961 1.00 89.94 90 PHE A CA 1
ATOM 739 C C . PHE A 1 90 ? -9.395 2.018 -4.323 1.00 89.94 90 PHE A C 1
ATOM 741 O O . PHE A 1 90 ? -9.886 1.701 -3.241 1.00 89.94 90 PHE A O 1
ATOM 748 N N . ARG A 1 91 ? -9.769 3.113 -4.998 1.00 89.50 91 ARG A N 1
ATOM 749 C CA . ARG A 1 91 ? -10.792 4.047 -4.501 1.00 89.50 91 ARG A CA 1
ATOM 750 C C . ARG A 1 91 ? -12.136 3.352 -4.286 1.00 89.50 91 ARG A C 1
ATOM 752 O O . ARG A 1 91 ? -12.677 3.420 -3.186 1.00 89.50 91 ARG A O 1
ATOM 759 N N . LYS A 1 92 ? -12.633 2.622 -5.290 1.00 91.94 92 LYS A N 1
ATOM 760 C CA . LYS A 1 92 ? -13.898 1.869 -5.195 1.00 91.94 92 LYS A CA 1
ATOM 761 C C . LYS A 1 92 ? -13.865 0.836 -4.072 1.00 91.94 92 LYS A C 1
ATOM 763 O O . LYS A 1 92 ? -14.793 0.745 -3.274 1.00 91.94 92 LYS A O 1
ATOM 768 N N . TYR A 1 93 ? -12.772 0.082 -3.961 1.00 92.00 93 TYR A N 1
ATOM 769 C CA . TYR A 1 93 ? -12.639 -0.932 -2.920 1.00 92.00 93 TYR A CA 1
ATOM 770 C C . TYR A 1 93 ? -12.627 -0.340 -1.510 1.00 92.00 93 TYR A C 1
ATOM 772 O O . TYR A 1 93 ? -13.257 -0.909 -0.619 1.00 92.00 93 TYR A O 1
ATOM 780 N N . LEU A 1 94 ? -11.917 0.768 -1.287 1.00 90.31 94 LEU A N 1
ATOM 781 C CA . LEU A 1 94 ? -11.860 1.411 0.027 1.00 90.31 94 LEU A CA 1
ATOM 782 C C . LEU A 1 94 ? -13.225 1.982 0.445 1.00 90.31 94 LEU A C 1
ATOM 784 O O . LEU A 1 94 ? -13.585 1.879 1.614 1.00 90.31 94 LEU A O 1
ATOM 788 N N . LYS A 1 95 ? -14.024 2.464 -0.515 1.00 92.56 95 LYS A N 1
ATOM 789 C CA . LYS A 1 95 ? -15.415 2.904 -0.300 1.00 92.56 95 LYS A CA 1
ATOM 790 C C . LYS A 1 95 ? -16.427 1.764 -0.148 1.00 92.56 95 LYS A C 1
ATOM 792 O O . LYS A 1 95 ? -17.584 2.001 0.169 1.00 92.56 95 LYS A O 1
ATOM 797 N N . GLY A 1 96 ? -16.009 0.516 -0.365 1.00 89.44 96 GLY A N 1
ATOM 798 C CA . GLY A 1 96 ? -16.902 -0.643 -0.328 1.00 89.44 96 GLY A CA 1
ATOM 799 C C . GLY A 1 96 ? -17.752 -0.835 -1.588 1.00 89.44 96 GLY A C 1
ATOM 800 O O . GLY A 1 96 ? -18.600 -1.718 -1.609 1.00 89.44 96 GLY A O 1
ATOM 801 N N . GLU A 1 97 ? -17.476 -0.085 -2.652 1.00 89.56 97 GLU A N 1
ATOM 802 C CA . GLU A 1 97 ? -18.201 -0.085 -3.931 1.00 89.56 97 GLU A CA 1
ATOM 803 C C . GLU A 1 97 ? -17.665 -1.140 -4.926 1.00 89.56 97 GLU A C 1
ATOM 805 O O . GLU A 1 97 ? -17.971 -1.105 -6.116 1.00 89.56 97 GLU A O 1
ATOM 810 N N . GLY A 1 98 ? -16.820 -2.075 -4.478 1.00 83.06 98 GLY A N 1
ATOM 811 C CA . GLY A 1 98 ? -16.234 -3.092 -5.351 1.00 83.06 98 GLY A CA 1
ATOM 812 C C . GLY A 1 98 ? -15.272 -4.061 -4.666 1.00 83.06 98 GLY A C 1
ATOM 813 O O . GLY A 1 98 ? -14.988 -3.973 -3.466 1.00 83.06 98 GLY A O 1
ATOM 814 N N . THR A 1 99 ? -14.756 -5.002 -5.459 1.00 82.75 99 THR A N 1
ATOM 815 C CA . THR A 1 99 ? -13.777 -6.022 -5.053 1.00 82.75 99 THR A CA 1
ATOM 816 C C . THR A 1 99 ? -12.399 -5.753 -5.670 1.00 82.75 99 THR A C 1
ATOM 818 O O . THR A 1 99 ? -12.278 -5.024 -6.656 1.00 82.75 99 THR A O 1
ATOM 821 N N . LEU A 1 100 ? -11.350 -6.300 -5.037 1.00 80.50 100 LEU A N 1
ATOM 822 C CA . LEU A 1 100 ? -9.939 -6.155 -5.428 1.00 80.50 100 LEU A CA 1
ATOM 823 C C . LEU A 1 100 ? -9.290 -7.479 -5.805 1.00 80.50 100 LEU A C 1
ATOM 825 O O . LEU A 1 100 ? -9.279 -8.375 -4.917 1.00 80.50 100 LEU A O 1
#

Radius of gyration: 14.81 Å; chains: 1; bounding box: 35×36×32 Å

Secondary structure (DSSP, 8-state):
-HHHHHHTT-SS--HHHHHHHHHHHHHHHHHHHHHTT-SS--HHHHHHHHHH-TTTTT-HHHHHHHHHHHHHHHT--SS-SS-HHHHHHHHHHHTTSS--